Protein AF-A0A2T4KG28-F1 (afdb_monomer)

Organism: NCBI:txid586733

Secondary structure (DSSP, 8-state):
--HHHHHHHHHHHHHHHHHS---S--SSSSS--HHHHS-HHHHHHHHHHHHHHHHHHHHHHHHHHHHHHHHHHHHHHTT-HHHHHHHHHHHHHHHHHHHHHHHHHHHHH-

Solvent-accessible surface area (backbone atoms only — not comparable to full-atom values): 5975 Å² total; per-residue (Å²): 111,62,41,45,63,49,37,52,55,48,50,51,51,20,50,47,32,65,78,57,45,73,89,66,94,64,94,84,69,73,68,80,46,77,63,23,69,69,40,74,66,37,30,50,51,31,32,52,43,46,21,52,42,45,54,68,50,40,62,56,42,44,53,52,24,54,54,46,39,53,53,37,54,50,18,61,75,68,70,37,65,69,48,44,53,52,49,51,54,50,44,53,52,52,52,50,50,50,55,48,51,43,51,52,54,38,62,72,75,98

Radius of gyration: 16.72 Å; Cα contacts (8 Å, |Δi|>4): 108; chains: 1; bounding box: 37×24×48 Å

Foldseek 3Di:
DVLQVVLVVLLVVLVCLVVPNPQDDDDPDADDDPQLNVDSVSVNLLSNLLSVLSVVCSVVSNVLVVVLVVQCVVCVVVVPVVSNVVSVVVNVVVVVVSVVVSNVVSVVVD

Structure (mmCIF, N/CA/C/O backbone):
data_AF-A0A2T4KG28-F1
#
_entry.id   AF-A0A2T4KG28-F1
#
loop_
_atom_site.group_PDB
_atom_site.id
_atom_site.type_symbol
_atom_site.label_atom_id
_atom_site.label_alt_id
_atom_site.label_comp_id
_atom_site.label_asym_id
_atom_site.label_entity_id
_atom_site.label_seq_id
_atom_site.pdbx_PDB_ins_code
_atom_site.Cartn_x
_atom_site.Cartn_y
_atom_site.Cartn_z
_atom_site.occupancy
_atom_site.B_iso_or_equiv
_atom_site.auth_seq_id
_atom_site.auth_comp_id
_atom_site.auth_asym_id
_atom_site.auth_atom_id
_atom_site.pdbx_PDB_model_num
ATOM 1 N N . MET A 1 1 ? 4.816 1.729 -14.044 1.00 81.06 1 MET A N 1
ATOM 2 C CA . MET A 1 1 ? 4.569 3.153 -13.711 1.00 81.06 1 MET A CA 1
ATOM 3 C C . MET A 1 1 ? 3.504 3.358 -12.619 1.00 81.06 1 MET A C 1
ATOM 5 O O . MET A 1 1 ? 3.405 4.459 -12.077 1.00 81.06 1 MET A O 1
ATOM 9 N N . PHE A 1 2 ? 2.670 2.363 -12.287 1.00 89.31 2 PHE A N 1
ATOM 10 C CA . PHE A 1 2 ? 1.459 2.536 -11.468 1.00 89.31 2 PHE A CA 1
ATOM 11 C C . PHE A 1 2 ? 1.702 2.521 -9.956 1.00 89.31 2 PHE A C 1
ATOM 13 O O . PHE A 1 2 ? 0.927 3.124 -9.206 1.00 89.31 2 PHE A O 1
ATOM 20 N N . LEU A 1 3 ? 2.780 1.880 -9.489 1.00 93.94 3 LEU A N 1
ATOM 21 C CA . LEU A 1 3 ? 3.060 1.780 -8.052 1.00 93.94 3 LEU A CA 1
ATOM 22 C C . LEU A 1 3 ? 3.319 3.140 -7.399 1.00 93.94 3 LEU A C 1
ATOM 24 O O . LEU A 1 3 ? 2.966 3.329 -6.236 1.00 93.94 3 LEU A O 1
ATOM 28 N N . LEU A 1 4 ? 3.896 4.100 -8.128 1.00 94.62 4 LEU A N 1
ATOM 29 C CA . LEU A 1 4 ? 4.197 5.425 -7.584 1.00 94.62 4 LEU A CA 1
ATOM 30 C C . LEU A 1 4 ? 2.933 6.269 -7.351 1.00 94.62 4 LEU A C 1
ATOM 32 O O . LEU A 1 4 ? 2.722 6.661 -6.200 1.00 94.62 4 LEU A O 1
ATOM 36 N N . PRO A 1 5 ? 2.040 6.488 -8.340 1.00 95.44 5 PRO A N 1
ATOM 37 C CA . PRO A 1 5 ? 0.742 7.116 -8.088 1.00 95.44 5 PRO A CA 1
ATOM 38 C C . PRO A 1 5 ? -0.054 6.403 -6.991 1.00 95.44 5 PRO A C 1
ATOM 40 O O . PRO A 1 5 ? -0.595 7.050 -6.094 1.00 95.44 5 PRO A O 1
ATOM 43 N N . PHE A 1 6 ? -0.064 5.066 -7.008 1.00 95.94 6 PHE A N 1
ATOM 44 C CA . PHE A 1 6 ? -0.715 4.269 -5.972 1.00 95.94 6 PHE A CA 1
ATOM 45 C C . PHE A 1 6 ? -0.132 4.549 -4.577 1.00 95.94 6 PHE A C 1
ATOM 47 O O . PHE A 1 6 ? -0.884 4.766 -3.626 1.00 95.94 6 PHE A O 1
ATOM 54 N N . SER A 1 7 ? 1.197 4.621 -4.449 1.00 96.12 7 SER A N 1
ATOM 55 C CA . SER A 1 7 ? 1.865 4.932 -3.180 1.00 96.12 7 SER A CA 1
ATOM 56 C C . SER A 1 7 ? 1.488 6.315 -2.645 1.00 96.12 7 SER A C 1
ATOM 58 O O . SER A 1 7 ? 1.264 6.462 -1.446 1.00 96.12 7 SER A O 1
ATOM 60 N N . VAL A 1 8 ? 1.331 7.315 -3.518 1.00 96.75 8 VAL A N 1
ATOM 61 C CA . VAL A 1 8 ? 0.892 8.658 -3.116 1.00 96.75 8 VAL A CA 1
ATOM 62 C C . VAL A 1 8 ? -0.530 8.605 -2.563 1.00 96.75 8 VAL A C 1
ATOM 64 O O . VAL A 1 8 ? -0.773 9.088 -1.458 1.00 96.75 8 VAL A O 1
ATOM 67 N N . VAL A 1 9 ? -1.454 7.961 -3.283 1.00 95.94 9 VAL A N 1
ATOM 68 C CA . VAL A 1 9 ? -2.857 7.827 -2.856 1.00 95.94 9 VAL A CA 1
ATOM 69 C C . VAL A 1 9 ? -2.957 7.114 -1.508 1.00 95.94 9 VAL A C 1
ATOM 71 O O . VAL A 1 9 ? -3.601 7.618 -0.586 1.00 95.94 9 VAL A O 1
ATOM 74 N N . ILE A 1 10 ? -2.288 5.970 -1.352 1.00 95.50 10 ILE A N 1
ATOM 75 C CA . ILE A 1 10 ? -2.320 5.227 -0.089 1.00 95.50 10 ILE A CA 1
ATOM 76 C C . ILE A 1 10 ? -1.594 5.979 1.029 1.00 95.50 10 ILE A C 1
ATOM 78 O O . ILE A 1 10 ? -2.032 5.927 2.177 1.00 95.50 10 ILE A O 1
ATOM 82 N N . GLY A 1 11 ? -0.521 6.710 0.724 1.00 96.75 11 GLY A N 1
ATOM 83 C CA . GLY A 1 11 ? 0.164 7.561 1.692 1.00 96.75 11 GLY A CA 1
ATOM 84 C C . GLY A 1 11 ? -0.750 8.651 2.247 1.00 96.75 11 GLY A C 1
ATOM 85 O O . GLY A 1 11 ? -0.830 8.816 3.466 1.00 96.75 11 GLY A O 1
ATOM 86 N N . ILE A 1 12 ? -1.502 9.327 1.372 1.00 96.06 12 ILE A N 1
ATOM 87 C CA . ILE A 1 12 ? -2.505 10.327 1.764 1.00 96.06 12 ILE A CA 1
ATOM 88 C C . ILE A 1 12 ? -3.594 9.681 2.625 1.00 96.06 12 ILE A C 1
ATOM 90 O O . ILE A 1 12 ? -3.888 10.185 3.707 1.00 96.06 12 ILE A O 1
ATOM 94 N N . LEU A 1 13 ? -4.158 8.545 2.197 1.00 93.38 13 LEU A N 1
ATOM 95 C CA . LEU A 1 13 ? -5.199 7.842 2.959 1.00 93.38 13 LEU A CA 1
ATOM 96 C C . LEU A 1 13 ? -4.697 7.364 4.326 1.00 93.38 13 LEU A C 1
ATOM 98 O O . LEU A 1 13 ? -5.369 7.560 5.338 1.00 93.38 13 LEU A O 1
ATOM 102 N N . GLY A 1 14 ? -3.501 6.779 4.375 1.00 94.44 14 GLY A N 1
ATOM 103 C CA . GLY A 1 14 ? -2.870 6.336 5.613 1.00 94.44 14 GLY A CA 1
ATOM 104 C C . GLY A 1 14 ? -2.616 7.499 6.570 1.00 94.44 14 GLY A C 1
ATOM 105 O O . GLY A 1 14 ? -2.862 7.373 7.767 1.00 94.44 14 GLY A O 1
ATOM 106 N N . PHE A 1 15 ? -2.184 8.655 6.064 1.00 96.44 15 PHE A N 1
ATOM 107 C CA . PHE A 1 15 ? -1.997 9.839 6.899 1.00 96.44 15 PHE A CA 1
ATOM 108 C C . PHE A 1 15 ? -3.330 10.430 7.377 1.00 96.44 15 PHE A C 1
ATOM 110 O O . PHE A 1 15 ? -3.471 10.707 8.566 1.00 96.44 15 PHE A O 1
ATOM 117 N N . ALA A 1 16 ? -4.331 10.534 6.499 1.00 94.12 16 ALA A N 1
ATOM 118 C CA . ALA A 1 16 ? -5.668 11.004 6.858 1.00 94.12 16 ALA A CA 1
ATOM 119 C C . ALA A 1 16 ? -6.303 10.136 7.957 1.00 94.12 16 ALA A C 1
ATOM 121 O O . ALA A 1 16 ? -6.890 10.654 8.903 1.00 94.12 16 ALA A O 1
ATOM 122 N N . PHE A 1 17 ? -6.129 8.814 7.887 1.00 93.56 17 PHE A N 1
ATOM 123 C CA . PHE A 1 17 ? -6.654 7.890 8.896 1.00 93.56 17 PHE A CA 1
ATOM 124 C C . PHE A 1 17 ? -5.829 7.895 10.187 1.00 93.56 17 PHE A C 1
ATOM 126 O O . PHE A 1 17 ? -6.358 7.570 11.247 1.00 93.56 17 PHE A O 1
ATOM 133 N N . LYS A 1 18 ? -4.550 8.279 10.120 1.00 95.31 18 LYS A N 1
ATOM 134 C CA . LYS A 1 18 ? -3.723 8.514 11.307 1.00 95.31 18 LYS A CA 1
ATOM 135 C C . LYS A 1 18 ? -4.195 9.748 12.078 1.00 95.31 18 LYS A C 1
ATOM 137 O O . LYS A 1 18 ? -4.234 9.707 13.303 1.00 95.31 18 LYS A O 1
ATOM 142 N N . THR A 1 19 ? -4.514 10.841 11.383 1.00 94.44 19 THR A N 1
ATOM 143 C CA . THR A 1 19 ? -4.920 12.110 12.015 1.00 94.44 19 THR A CA 1
ATOM 144 C C . THR A 1 19 ? -6.391 12.132 12.406 1.00 94.44 19 THR A C 1
ATOM 146 O O . THR A 1 19 ? -6.755 12.705 13.429 1.00 94.44 19 THR A O 1
ATOM 149 N N . SER A 1 20 ? -7.247 11.528 11.586 1.00 92.88 20 SER A N 1
ATOM 150 C CA . SER A 1 20 ? -8.700 11.571 11.737 1.00 92.88 20 SER A CA 1
ATOM 151 C C . SER A 1 20 ? -9.295 10.208 11.374 1.00 92.88 20 SER A C 1
ATOM 153 O O . SER A 1 20 ? -9.940 10.068 10.331 1.00 92.88 20 SER A O 1
ATOM 155 N N . PRO A 1 21 ? -9.055 9.171 12.202 1.00 89.75 21 PRO A N 1
ATOM 156 C CA . PRO A 1 21 ? -9.629 7.856 11.963 1.00 89.75 21 PRO A CA 1
ATOM 157 C C . PRO A 1 21 ? -11.164 7.942 11.971 1.00 89.75 21 PRO A C 1
ATOM 159 O O . PRO A 1 21 ? -11.718 8.717 12.753 1.00 89.75 21 PRO A O 1
ATOM 162 N N . PRO A 1 22 ? -11.865 7.138 11.148 1.00 89.06 22 PRO A N 1
ATOM 163 C CA . PRO A 1 22 ? -13.325 7.066 11.149 1.00 89.06 22 PRO A CA 1
ATOM 164 C C . PRO A 1 22 ? -13.873 6.833 12.573 1.00 89.06 22 PRO A C 1
ATOM 166 O O . PRO A 1 22 ? -13.692 5.737 13.114 1.00 89.06 22 PRO A O 1
ATOM 169 N N . PRO A 1 23 ? -14.535 7.825 13.200 1.00 80.88 23 PRO A N 1
ATOM 170 C CA . PRO A 1 23 ? -14.870 7.754 14.623 1.00 80.88 23 PRO A CA 1
ATOM 171 C C . PRO A 1 23 ? -16.040 6.806 14.891 1.00 80.88 23 PRO A C 1
ATOM 173 O O . PRO A 1 23 ? -16.110 6.162 15.939 1.00 80.88 23 PRO A O 1
ATOM 176 N N . GLU A 1 24 ? -16.946 6.693 13.921 1.00 89.81 24 GLU A N 1
ATOM 177 C CA . GLU A 1 24 ? -18.160 5.901 14.026 1.00 89.81 24 GLU A CA 1
ATOM 178 C C . GLU A 1 24 ? -18.189 4.776 13.001 1.00 89.81 24 GLU A C 1
ATOM 180 O O . GLU A 1 24 ? -17.767 4.922 11.846 1.00 89.81 24 GLU A O 1
ATOM 185 N N . ARG A 1 25 ? -18.738 3.643 13.447 1.00 89.12 25 ARG A N 1
ATOM 186 C CA . ARG A 1 25 ? -18.971 2.478 12.604 1.00 89.12 25 ARG A CA 1
ATOM 187 C C . ARG A 1 25 ? -19.952 2.844 11.504 1.00 89.12 25 ARG A C 1
ATOM 189 O O . ARG A 1 25 ? -21.089 3.215 11.777 1.00 89.12 25 ARG A O 1
ATOM 196 N N . ASN A 1 26 ? -19.523 2.664 10.264 1.00 90.88 26 ASN A N 1
ATOM 197 C CA . ASN A 1 26 ? -20.336 2.961 9.100 1.00 90.88 26 ASN A CA 1
ATOM 198 C C . ASN A 1 26 ? -20.084 1.948 7.977 1.00 90.88 26 ASN A C 1
ATOM 200 O O . ASN A 1 26 ? -19.121 1.179 7.996 1.00 90.88 26 ASN A O 1
ATOM 204 N N . TRP A 1 27 ? -20.970 1.968 6.986 1.00 86.06 27 TRP A N 1
ATOM 205 C CA . TRP A 1 27 ? -20.914 1.080 5.827 1.00 86.06 27 TRP A CA 1
ATOM 2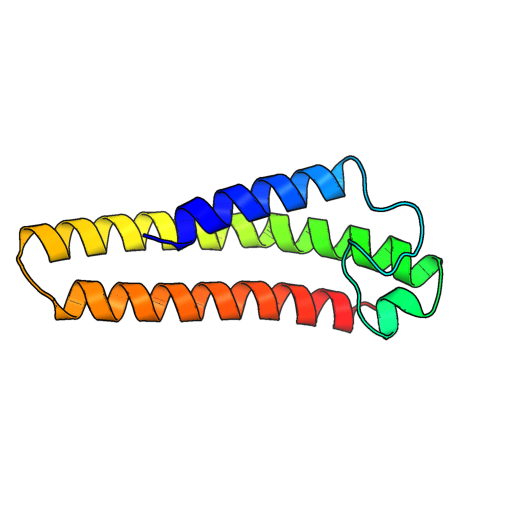06 C C . TRP A 1 27 ? -20.294 1.735 4.590 1.00 86.06 27 TRP A C 1
ATOM 208 O O . TRP A 1 27 ? -20.283 1.107 3.538 1.00 86.06 27 TRP A O 1
ATOM 218 N N . TRP A 1 28 ? -19.740 2.946 4.693 1.00 87.50 28 TRP A N 1
ATOM 219 C CA . TRP A 1 28 ? -19.308 3.759 3.548 1.00 87.50 28 TRP A CA 1
ATOM 220 C C . TRP A 1 28 ? -17.788 3.815 3.373 1.00 87.50 28 TRP A C 1
ATOM 222 O O . TRP A 1 28 ? -17.292 3.628 2.263 1.00 87.50 28 TRP A O 1
ATOM 232 N N . TYR A 1 29 ? -17.039 4.016 4.457 1.00 89.75 29 TYR A N 1
ATOM 233 C CA . TYR A 1 29 ? -15.588 4.203 4.431 1.00 89.75 29 TYR A CA 1
ATOM 234 C C . TYR A 1 29 ? -14.917 3.576 5.658 1.00 89.75 29 TYR A C 1
ATOM 236 O O . TYR A 1 29 ? -15.579 3.160 6.606 1.00 89.75 29 TYR A O 1
ATOM 244 N N . GLY A 1 30 ? -13.588 3.483 5.627 1.00 91.75 30 GLY A N 1
ATOM 245 C CA . GLY A 1 30 ? -12.814 2.809 6.669 1.00 91.75 30 GLY A CA 1
ATOM 246 C C . GLY A 1 30 ? -12.456 1.361 6.327 1.00 91.75 30 GLY A C 1
ATOM 247 O O . GLY A 1 30 ? -12.950 0.788 5.348 1.00 91.75 30 GLY A O 1
ATOM 248 N N . PHE A 1 31 ? -11.606 0.760 7.162 1.00 94.31 31 PHE A N 1
ATOM 249 C CA . PHE A 1 31 ? -11.298 -0.666 7.115 1.00 94.31 31 PHE A CA 1
ATOM 250 C C . PHE A 1 31 ? -12.504 -1.476 7.599 1.00 94.31 31 PHE A C 1
ATOM 252 O O . PHE A 1 31 ? -12.830 -1.501 8.792 1.00 94.31 31 PHE A O 1
ATOM 259 N N . ARG A 1 32 ? -13.197 -2.105 6.650 1.00 93.56 32 ARG A N 1
ATOM 260 C CA . ARG A 1 32 ? -14.498 -2.746 6.852 1.00 93.56 32 ARG A CA 1
ATOM 261 C C . ARG A 1 32 ? -14.392 -4.232 6.563 1.00 93.56 32 ARG A C 1
ATOM 263 O O . ARG A 1 32 ? -14.293 -4.649 5.413 1.00 93.56 32 ARG A O 1
ATOM 270 N N . THR A 1 33 ? -14.457 -5.020 7.619 1.00 95.19 33 THR A N 1
ATOM 271 C CA . THR A 1 33 ? -14.539 -6.476 7.577 1.00 95.19 33 THR A CA 1
ATOM 272 C C . THR A 1 33 ? -15.614 -6.930 8.551 1.00 95.19 33 THR A C 1
ATOM 274 O O . THR A 1 33 ? -16.090 -6.157 9.387 1.00 95.19 33 THR A O 1
ATOM 277 N N . ARG A 1 34 ? -16.010 -8.205 8.472 1.00 93.19 34 ARG A N 1
ATOM 278 C CA . ARG A 1 34 ? -16.975 -8.766 9.430 1.00 93.19 34 ARG A CA 1
ATOM 279 C C . ARG A 1 34 ? -16.485 -8.606 10.872 1.00 93.19 34 ARG A C 1
ATOM 281 O O . ARG A 1 34 ? -17.283 -8.267 11.740 1.00 93.19 34 ARG A O 1
ATOM 288 N N . LYS A 1 35 ? -15.180 -8.783 11.110 1.00 93.88 35 LYS A N 1
ATOM 289 C CA . LYS A 1 35 ? -14.569 -8.606 12.429 1.00 93.88 35 LYS A CA 1
ATOM 290 C C . LYS A 1 35 ? -14.526 -7.148 12.877 1.00 93.88 35 LYS A C 1
ATOM 292 O O . LYS A 1 35 ? -14.858 -6.873 14.030 1.00 93.88 35 LYS A O 1
ATOM 297 N N . SER A 1 36 ? -14.165 -6.214 11.989 1.00 94.25 36 SER A N 1
ATOM 298 C CA . SER A 1 36 ? -14.092 -4.790 12.350 1.00 94.25 36 SER A CA 1
ATOM 299 C C . SER A 1 36 ? -15.466 -4.188 12.645 1.00 94.25 36 SER A C 1
ATOM 301 O O . SER A 1 36 ? -15.589 -3.310 13.493 1.00 94.25 36 SER A O 1
ATOM 303 N N . LEU A 1 37 ? -16.520 -4.688 11.997 1.00 94.56 37 LEU A N 1
ATOM 304 C CA . LEU A 1 37 ? -17.893 -4.227 12.207 1.00 94.56 37 LEU A CA 1
ATOM 305 C C . LEU A 1 37 ? -18.577 -4.853 13.437 1.00 94.56 37 LEU A C 1
ATOM 307 O O . LEU A 1 37 ? -19.639 -4.368 13.836 1.00 94.56 37 LEU A O 1
ATOM 311 N N . ALA A 1 38 ? -17.992 -5.889 14.049 1.00 94.19 38 ALA A N 1
ATO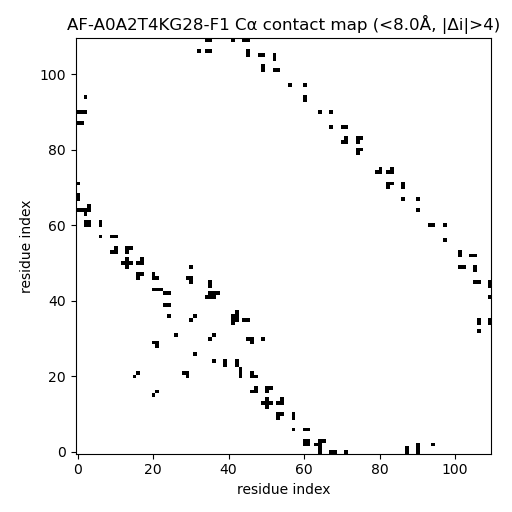M 312 C CA . ALA A 1 38 ? -18.618 -6.656 15.130 1.00 94.19 38 ALA A CA 1
ATOM 313 C C . ALA A 1 38 ? -18.861 -5.828 16.404 1.00 94.19 38 ALA A C 1
ATOM 315 O O . ALA A 1 38 ? -19.913 -5.948 17.030 1.00 94.19 38 ALA A O 1
ATOM 316 N N . SER A 1 39 ? -17.925 -4.948 16.768 1.00 93.75 39 SER A N 1
ATOM 317 C CA . SER A 1 39 ? -18.019 -4.109 17.967 1.00 93.75 39 SER A CA 1
ATOM 318 C C . SER A 1 39 ? -17.408 -2.726 17.733 1.00 93.75 39 SER A C 1
ATOM 320 O O . SER A 1 39 ? -16.624 -2.521 16.806 1.00 93.75 39 SER A O 1
ATOM 322 N N . LYS A 1 40 ? -17.760 -1.755 18.585 1.00 92.81 40 LYS A N 1
ATOM 323 C CA . LYS A 1 40 ? -17.162 -0.409 18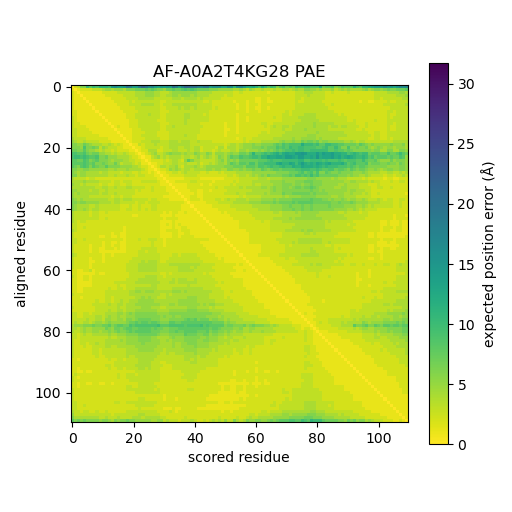.540 1.00 92.81 40 LYS A CA 1
ATOM 324 C C . LYS A 1 40 ? -15.659 -0.448 18.837 1.00 92.81 40 LYS A C 1
ATOM 326 O O . LYS A 1 40 ? -14.897 0.283 18.215 1.00 92.81 40 LYS A O 1
ATOM 331 N N . GLU A 1 41 ? -15.239 -1.315 19.754 1.00 93.75 41 GLU A N 1
ATOM 332 C CA . GLU A 1 41 ? -13.827 -1.514 20.085 1.00 93.75 41 GLU A CA 1
ATOM 333 C C . GLU A 1 41 ? -13.046 -2.062 18.884 1.00 93.75 41 GLU A C 1
ATOM 335 O O . GLU A 1 41 ? -12.033 -1.481 18.491 1.00 93.75 41 GLU A O 1
ATOM 340 N N . ASN A 1 42 ? -13.575 -3.101 18.225 1.00 95.38 42 ASN A N 1
ATOM 341 C CA . ASN A 1 42 ? -12.971 -3.671 17.022 1.00 95.38 42 ASN A CA 1
ATOM 342 C C . ASN A 1 42 ? -12.922 -2.657 15.882 1.00 95.38 42 ASN A C 1
ATOM 344 O O . ASN A 1 42 ? -11.930 -2.606 15.161 1.00 95.38 42 ASN A O 1
ATOM 348 N N . TRP A 1 43 ? -13.958 -1.827 15.733 1.00 95.69 43 TRP A N 1
ATOM 349 C CA . TRP A 1 43 ? -13.979 -0.772 14.727 1.00 95.69 43 TRP A CA 1
ATOM 350 C C . TRP A 1 43 ? -12.807 0.193 14.905 1.00 95.69 43 TRP A C 1
ATOM 352 O O . TRP A 1 43 ? -12.024 0.385 13.973 1.00 95.69 43 TRP A O 1
ATOM 362 N N . VAL A 1 44 ? -12.660 0.762 16.107 1.00 94.94 44 VAL A N 1
ATOM 363 C CA . VAL A 1 44 ? -11.592 1.723 16.419 1.00 94.94 44 VAL A CA 1
ATOM 364 C C . VAL A 1 44 ? -10.222 1.065 16.260 1.00 94.94 44 VAL A C 1
ATOM 366 O O . VAL A 1 44 ? -9.348 1.618 15.587 1.00 94.94 44 VAL A O 1
ATOM 369 N N . LYS A 1 45 ? -10.051 -0.146 16.805 1.00 96.19 45 LYS A N 1
ATOM 370 C CA . LYS A 1 45 ? -8.806 -0.915 16.692 1.00 96.19 45 LYS A CA 1
ATOM 371 C C . LYS A 1 45 ? -8.436 -1.174 15.229 1.00 96.19 45 LYS A C 1
ATOM 373 O O . LYS A 1 45 ? -7.290 -0.957 14.844 1.00 96.19 45 LYS A O 1
ATOM 378 N N . ALA A 1 46 ? -9.402 -1.558 14.396 1.00 97.00 46 ALA A N 1
ATOM 379 C CA . ALA A 1 46 ? -9.188 -1.827 12.978 1.00 97.00 46 ALA A CA 1
ATOM 380 C C . ALA A 1 46 ? -8.699 -0.593 12.213 1.00 97.00 46 ALA A C 1
ATOM 382 O O . ALA A 1 46 ? -7.765 -0.704 11.422 1.00 97.00 46 ALA A O 1
ATOM 383 N N . GLN A 1 47 ? -9.291 0.585 12.461 1.00 96.25 47 GLN A N 1
ATOM 384 C CA . GLN A 1 47 ? -8.858 1.818 11.794 1.00 96.25 47 GLN A CA 1
ATOM 385 C C . GLN A 1 47 ? -7.426 2.194 12.187 1.00 96.25 47 GLN A C 1
ATOM 387 O O . GLN A 1 47 ? -6.641 2.603 11.329 1.00 96.25 47 GLN A O 1
ATOM 392 N N . VAL A 1 48 ? -7.071 2.006 13.466 1.00 96.12 48 VAL A N 1
ATOM 393 C CA . VAL A 1 48 ? -5.715 2.258 13.969 1.00 96.12 48 VAL A CA 1
ATOM 394 C C . VAL A 1 48 ? -4.699 1.327 13.310 1.00 96.12 48 VAL A C 1
ATOM 396 O O . VAL A 1 48 ? -3.700 1.783 12.754 1.00 96.12 48 VAL A O 1
ATOM 399 N N . LEU A 1 49 ? -4.972 0.023 13.317 1.00 97.06 49 LEU A N 1
ATOM 400 C CA . LEU A 1 49 ? -4.089 -0.970 12.706 1.00 97.06 49 LEU A CA 1
ATOM 401 C C . LEU A 1 49 ? -3.956 -0.762 11.195 1.00 97.06 49 LEU A C 1
ATOM 403 O O . LEU A 1 49 ? -2.862 -0.900 10.645 1.00 97.06 49 LEU A O 1
ATOM 407 N N . PHE A 1 50 ? -5.046 -0.388 10.522 1.00 96.81 50 PHE A N 1
ATOM 408 C CA . PHE A 1 50 ? -5.037 -0.132 9.089 1.00 96.81 50 PHE A CA 1
ATOM 409 C C . PHE A 1 50 ? -4.076 0.996 8.713 1.00 96.81 50 PHE A C 1
ATOM 411 O O . PHE A 1 50 ? -3.224 0.789 7.845 1.00 96.81 50 PHE A O 1
ATOM 418 N N . TRP A 1 51 ? -4.150 2.165 9.365 1.00 96.56 51 TRP A N 1
ATOM 419 C CA . TRP A 1 51 ? -3.228 3.257 9.032 1.00 96.56 51 TRP A CA 1
ATOM 420 C C . TRP A 1 51 ? -1.786 2.909 9.410 1.00 96.56 51 TRP A C 1
ATOM 422 O O . TRP A 1 51 ? -0.864 3.210 8.647 1.00 96.56 51 TRP A O 1
ATOM 432 N N . GLN A 1 52 ? -1.579 2.226 10.544 1.00 97.25 52 GLN A N 1
ATOM 433 C CA . GLN A 1 52 ? -0.248 1.809 10.988 1.00 97.25 52 GLN A CA 1
ATOM 434 C C . GLN A 1 52 ? 0.414 0.895 9.959 1.00 97.25 52 GLN A C 1
ATOM 436 O O . GLN A 1 52 ? 1.552 1.144 9.553 1.00 97.25 52 GLN A O 1
ATOM 441 N N . TYR A 1 53 ? -0.296 -0.138 9.500 1.00 97.44 53 TYR A N 1
ATOM 442 C CA . TYR A 1 53 ? 0.238 -1.068 8.513 1.00 97.44 53 TYR A CA 1
ATOM 443 C C . TYR A 1 53 ? 0.375 -0.444 7.130 1.00 97.44 53 TYR A C 1
ATOM 445 O O . TYR A 1 53 ? 1.405 -0.656 6.485 1.00 97.44 53 TYR A O 1
ATOM 453 N N . SER A 1 54 ? -0.583 0.386 6.716 1.00 96.62 54 SER A N 1
ATOM 454 C CA . SER A 1 54 ? -0.502 1.112 5.446 1.00 96.62 54 SER A CA 1
ATOM 455 C C . SER A 1 54 ? 0.771 1.959 5.376 1.00 96.62 54 SER A C 1
ATOM 457 O O . SER A 1 54 ? 1.575 1.786 4.457 1.00 96.62 54 SER A O 1
ATOM 459 N N . LEU A 1 55 ? 1.034 2.790 6.393 1.00 97.25 55 LEU A N 1
ATOM 460 C CA . LEU A 1 55 ? 2.227 3.642 6.431 1.00 97.25 55 LEU A CA 1
ATOM 461 C C . LEU A 1 55 ? 3.526 2.850 6.656 1.00 97.25 55 LEU A C 1
ATOM 463 O O . LEU A 1 55 ? 4.555 3.183 6.069 1.00 97.25 55 LEU A O 1
ATOM 467 N N . LYS A 1 56 ? 3.500 1.773 7.455 1.00 96.44 56 LYS A N 1
ATOM 468 C CA . LYS A 1 56 ? 4.683 0.929 7.710 1.00 96.44 56 LYS A CA 1
ATOM 469 C C . LYS A 1 56 ? 5.221 0.280 6.435 1.00 96.44 56 LYS A C 1
ATOM 471 O O . LYS A 1 56 ? 6.438 0.223 6.242 1.00 96.44 56 LYS A O 1
ATOM 476 N N . PHE A 1 57 ? 4.332 -0.233 5.587 1.00 96.38 57 PHE A N 1
ATOM 477 C CA .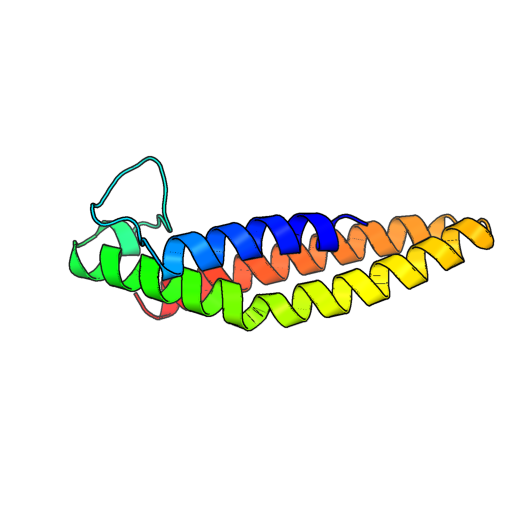 PHE A 1 57 ? 4.717 -0.908 4.347 1.00 96.38 57 PHE A CA 1
ATOM 478 C C . PHE A 1 57 ? 4.841 0.040 3.153 1.00 96.38 57 PHE A C 1
ATOM 480 O O . PHE A 1 57 ? 5.433 -0.346 2.148 1.00 96.38 57 PHE A O 1
ATOM 487 N N . LEU A 1 58 ? 4.359 1.283 3.265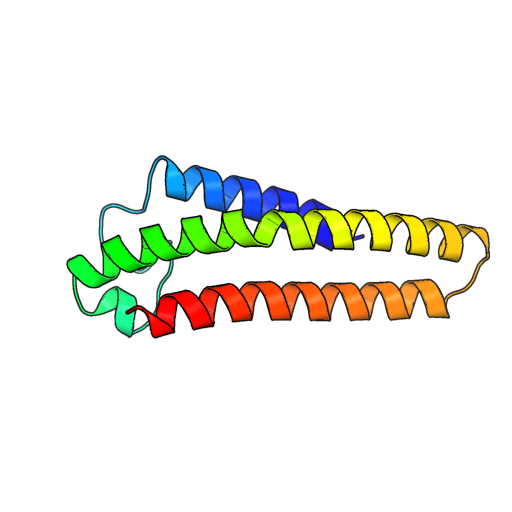 1.00 96.81 58 LEU A N 1
ATOM 488 C CA . LEU A 1 58 ? 4.404 2.276 2.189 1.00 96.81 58 LEU A CA 1
ATOM 489 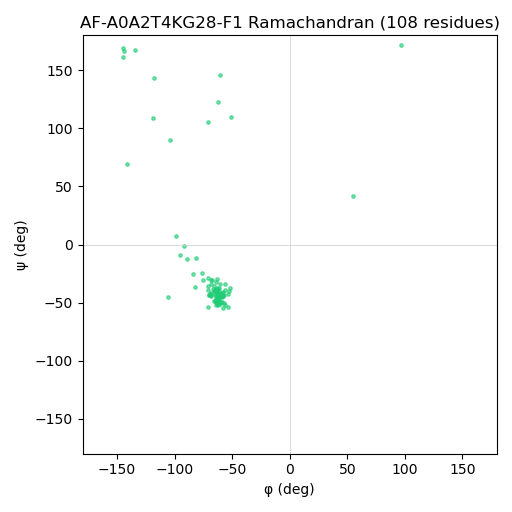C C . LEU A 1 58 ? 5.813 2.467 1.614 1.00 96.81 58 LEU A C 1
ATOM 491 O O . LEU A 1 58 ? 5.983 2.527 0.400 1.00 96.81 58 LEU A O 1
ATOM 495 N N . ARG A 1 59 ? 6.839 2.478 2.476 1.00 95.50 59 ARG A N 1
ATOM 496 C CA . ARG A 1 59 ? 8.244 2.605 2.052 1.00 95.50 59 ARG A CA 1
ATOM 497 C C . ARG A 1 59 ? 8.672 1.530 1.048 1.00 95.50 59 ARG A C 1
ATOM 499 O O . ARG A 1 59 ? 9.471 1.815 0.168 1.00 95.50 59 ARG A O 1
ATOM 506 N N . ILE A 1 60 ? 8.137 0.311 1.168 1.00 95.06 60 ILE A N 1
ATOM 507 C CA . ILE A 1 60 ? 8.464 -0.797 0.262 1.00 95.06 60 ILE A CA 1
ATOM 508 C C . ILE A 1 60 ? 7.892 -0.496 -1.123 1.00 95.06 60 ILE A C 1
ATOM 510 O O . ILE A 1 60 ? 8.597 -0.634 -2.11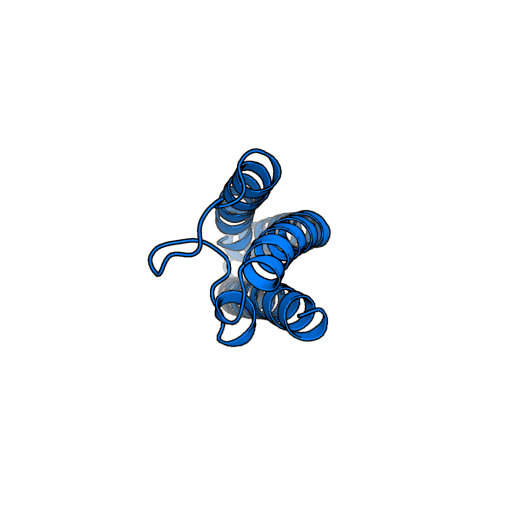4 1.00 95.06 60 ILE A O 1
ATOM 514 N N . ILE A 1 61 ? 6.651 -0.011 -1.182 1.00 96.50 61 ILE A N 1
ATOM 515 C CA . ILE A 1 61 ? 5.982 0.351 -2.436 1.00 96.50 61 ILE A CA 1
ATOM 516 C C . ILE A 1 61 ? 6.683 1.511 -3.130 1.00 96.50 61 ILE A C 1
ATOM 518 O O . ILE A 1 61 ? 6.862 1.463 -4.340 1.00 96.50 61 ILE A O 1
ATOM 522 N N . ILE A 1 62 ? 7.138 2.512 -2.373 1.00 96.94 62 ILE A N 1
ATOM 523 C CA . ILE A 1 62 ? 7.901 3.632 -2.933 1.00 96.94 62 ILE A CA 1
ATOM 524 C C . ILE A 1 62 ? 9.212 3.131 -3.547 1.00 96.94 62 ILE A C 1
ATOM 526 O O . ILE A 1 62 ? 9.498 3.441 -4.697 1.00 96.94 62 ILE A O 1
ATOM 530 N N . VAL A 1 63 ? 9.994 2.327 -2.816 1.00 96.62 63 VAL A N 1
ATOM 531 C CA . VAL A 1 63 ? 11.282 1.816 -3.319 1.00 96.62 63 VAL A CA 1
ATOM 532 C C . VAL A 1 63 ? 11.085 0.944 -4.557 1.00 96.62 63 VAL A C 1
ATOM 534 O O . VAL A 1 63 ? 11.748 1.167 -5.567 1.00 96.62 63 VAL A O 1
ATOM 537 N N . VAL A 1 64 ? 10.149 -0.009 -4.511 1.00 95.75 64 VAL A N 1
ATOM 538 C CA . VAL A 1 64 ? 9.854 -0.879 -5.659 1.00 95.75 64 VAL A CA 1
ATOM 539 C C . VAL A 1 64 ? 9.310 -0.066 -6.835 1.00 95.75 64 VAL A C 1
ATOM 541 O O . VAL A 1 64 ? 9.702 -0.318 -7.967 1.00 95.75 64 VAL A O 1
ATOM 544 N N . GLY A 1 65 ? 8.476 0.946 -6.582 1.00 96.38 65 GLY A N 1
ATOM 545 C CA . GLY A 1 65 ? 7.958 1.841 -7.614 1.00 96.38 65 GLY A CA 1
ATOM 546 C C . GLY A 1 65 ? 9.042 2.687 -8.287 1.00 96.38 65 GLY A C 1
ATOM 547 O O . GLY A 1 65 ? 9.015 2.835 -9.503 1.00 96.38 65 GLY A O 1
ATOM 548 N N . ILE A 1 66 ? 10.022 3.203 -7.532 1.00 96.75 66 ILE A N 1
ATOM 549 C CA . ILE A 1 66 ? 11.164 3.943 -8.100 1.00 96.75 66 ILE A CA 1
ATOM 550 C C . ILE A 1 66 ? 12.020 3.011 -8.963 1.00 96.75 66 ILE A C 1
ATOM 552 O O . ILE A 1 66 ? 12.345 3.355 -10.096 1.00 96.75 66 ILE A O 1
ATOM 556 N N . VAL A 1 67 ? 12.367 1.827 -8.447 1.00 95.88 67 VAL A N 1
ATOM 557 C CA . VAL A 1 67 ? 13.177 0.846 -9.188 1.00 95.88 67 VAL A CA 1
ATOM 558 C C . VAL A 1 67 ? 12.449 0.382 -10.451 1.00 95.88 67 VAL A C 1
ATOM 560 O O . VAL A 1 67 ? 13.048 0.370 -11.523 1.00 95.88 67 VAL A O 1
ATOM 563 N N . GLY A 1 68 ? 11.157 0.062 -10.343 1.00 95.00 68 GLY A N 1
ATOM 564 C CA . GLY A 1 68 ? 10.317 -0.332 -11.474 1.00 95.00 68 GLY A CA 1
ATOM 565 C C . GLY A 1 68 ? 10.249 0.748 -12.551 1.00 95.00 68 GLY A C 1
ATOM 566 O O . GLY A 1 68 ? 10.480 0.449 -13.718 1.00 95.00 68 GLY A O 1
ATOM 567 N N . LEU A 1 69 ? 10.053 2.013 -12.160 1.00 95.25 69 LEU A N 1
ATOM 568 C CA . LEU A 1 69 ? 10.040 3.139 -13.096 1.00 95.25 69 LEU A CA 1
ATOM 569 C C . LEU A 1 69 ? 11.362 3.263 -13.869 1.00 95.25 69 LEU A C 1
ATOM 571 O O . LEU A 1 69 ? 11.346 3.464 -15.079 1.00 95.25 69 LEU A O 1
ATOM 575 N N . VAL A 1 70 ? 12.507 3.135 -13.190 1.00 95.56 70 VAL A N 1
ATOM 576 C CA . VAL A 1 70 ? 13.822 3.198 -13.853 1.00 95.56 70 VAL A CA 1
ATOM 577 C C . VAL A 1 70 ? 13.978 2.061 -14.866 1.00 95.56 70 VAL A C 1
ATOM 579 O O . VAL A 1 70 ? 14.414 2.304 -15.990 1.00 95.56 70 VAL A O 1
ATOM 582 N N . VAL A 1 71 ? 13.591 0.835 -14.498 1.00 94.69 71 VAL A N 1
ATOM 583 C CA . VAL A 1 71 ? 13.656 -0.335 -15.390 1.00 94.69 71 VAL A CA 1
ATOM 584 C C . VAL A 1 71 ? 12.757 -0.157 -16.614 1.00 94.69 71 VAL A C 1
ATOM 586 O O . VAL A 1 71 ? 13.191 -0.435 -17.728 1.00 94.69 71 VAL A O 1
ATOM 589 N N . GLU A 1 72 ? 11.537 0.346 -16.435 1.00 93.50 72 GLU A N 1
ATOM 590 C CA . GLU A 1 72 ? 10.614 0.610 -17.542 1.00 93.50 72 GLU A CA 1
ATOM 591 C C . GLU A 1 72 ? 11.124 1.715 -18.474 1.00 93.50 72 GLU A C 1
ATOM 593 O O . GLU A 1 72 ? 11.030 1.561 -19.687 1.00 93.50 72 GLU A O 1
ATOM 598 N N . ILE A 1 73 ? 11.714 2.794 -17.941 1.00 94.81 73 ILE A N 1
ATOM 599 C CA . ILE A 1 73 ? 12.332 3.853 -18.760 1.00 94.81 73 ILE A CA 1
ATOM 600 C C . ILE A 1 73 ? 13.469 3.281 -19.615 1.00 94.81 73 ILE A C 1
ATOM 602 O O . ILE A 1 73 ? 13.568 3.604 -20.797 1.00 94.81 73 ILE A O 1
ATOM 606 N N . ILE A 1 74 ? 14.307 2.410 -19.042 1.00 95.06 74 ILE A N 1
ATOM 607 C CA . ILE A 1 74 ? 15.368 1.721 -19.791 1.00 95.06 74 ILE A CA 1
ATOM 608 C C . ILE A 1 74 ? 14.759 0.798 -20.853 1.00 95.06 74 ILE A C 1
ATOM 610 O O . ILE A 1 74 ? 15.211 0.810 -21.994 1.00 95.06 74 ILE A O 1
ATOM 614 N N . GLY A 1 75 ? 13.724 0.029 -20.504 1.00 94.81 75 GLY A N 1
ATOM 615 C CA . GLY A 1 75 ? 13.019 -0.850 -21.439 1.00 94.81 75 GLY A CA 1
ATOM 616 C C . GLY A 1 75 ? 12.413 -0.094 -22.621 1.00 94.81 75 GLY A C 1
ATOM 617 O O . GLY A 1 75 ? 12.556 -0.541 -23.754 1.00 94.81 75 GLY A O 1
ATOM 618 N N . LEU A 1 76 ? 11.821 1.078 -22.369 1.00 94.12 76 LEU A N 1
ATOM 619 C CA . LEU A 1 76 ? 11.306 1.984 -23.399 1.00 94.12 76 LEU A CA 1
ATOM 620 C C . LEU A 1 76 ? 12.423 2.536 -24.288 1.00 94.12 76 LEU A C 1
ATOM 622 O O . LEU A 1 76 ? 12.263 2.611 -25.500 1.00 94.12 76 LEU A O 1
ATOM 626 N N . TRP A 1 77 ? 13.558 2.919 -23.700 1.00 96.00 77 TRP A N 1
ATOM 627 C CA . TRP A 1 77 ? 14.686 3.459 -24.460 1.00 96.00 77 TRP A CA 1
ATOM 628 C C . TRP A 1 77 ? 15.357 2.410 -25.358 1.00 96.00 77 TRP A C 1
ATOM 630 O O . TRP A 1 77 ? 15.875 2.749 -26.418 1.00 96.00 77 TRP A O 1
ATOM 640 N N . LEU A 1 78 ? 15.332 1.143 -24.938 1.00 95.56 78 LEU A N 1
ATOM 641 C CA . LEU A 1 78 ? 15.876 0.006 -25.683 1.00 95.56 78 LEU A CA 1
ATOM 642 C C . LEU A 1 78 ? 14.849 -0.686 -26.600 1.00 95.56 78 LEU A C 1
ATOM 644 O O . LEU A 1 78 ? 15.219 -1.650 -27.265 1.00 95.56 78 LEU A O 1
ATOM 648 N N . ASP A 1 79 ? 13.594 -0.223 -26.624 1.00 93.94 79 ASP A N 1
ATOM 649 C CA . ASP A 1 79 ? 12.478 -0.813 -27.384 1.00 93.94 79 ASP A CA 1
ATOM 650 C C . ASP A 1 79 ? 12.239 -2.310 -27.071 1.00 93.94 79 ASP A C 1
ATOM 652 O O . ASP A 1 79 ? 12.031 -3.148 -27.947 1.00 93.94 79 ASP A O 1
ATOM 656 N N . ILE A 1 80 ? 12.328 -2.677 -25.784 1.00 95.56 80 ILE A N 1
ATOM 657 C CA . ILE A 1 80 ? 12.156 -4.061 -25.313 1.00 95.56 80 ILE A CA 1
ATOM 658 C C . ILE A 1 80 ? 10.783 -4.221 -24.651 1.00 95.56 80 ILE A C 1
ATOM 660 O O . ILE A 1 80 ? 10.643 -4.113 -23.427 1.00 95.56 80 ILE A O 1
ATOM 664 N N . ASP A 1 81 ? 9.780 -4.583 -25.451 1.00 93.38 81 ASP A N 1
ATOM 665 C CA . ASP A 1 81 ? 8.394 -4.804 -25.003 1.00 93.38 81 ASP A CA 1
ATOM 666 C C . ASP A 1 81 ? 8.280 -5.768 -23.815 1.00 93.38 81 ASP A C 1
ATOM 668 O O . ASP A 1 81 ? 7.485 -5.563 -22.894 1.00 93.38 81 ASP A O 1
ATOM 672 N N . ALA A 1 82 ? 9.107 -6.817 -23.793 1.00 95.00 82 ALA A N 1
ATOM 673 C CA . ALA A 1 82 ? 9.093 -7.811 -22.724 1.00 95.00 82 ALA A CA 1
ATOM 674 C C . ALA A 1 82 ? 9.403 -7.201 -21.344 1.00 95.00 82 ALA A C 1
ATOM 676 O O . ALA A 1 82 ? 8.829 -7.639 -20.344 1.00 95.00 82 ALA A O 1
ATOM 677 N N . ILE A 1 83 ? 10.268 -6.181 -21.273 1.00 93.31 83 ILE A N 1
ATOM 678 C CA . ILE A 1 83 ? 10.588 -5.477 -20.019 1.00 93.31 83 ILE A CA 1
ATOM 679 C C . ILE A 1 83 ? 9.378 -4.666 -19.554 1.00 93.31 83 ILE A C 1
ATOM 681 O O . ILE A 1 83 ? 9.033 -4.701 -18.375 1.00 93.31 83 ILE A O 1
ATOM 685 N N . ILE A 1 84 ? 8.697 -3.990 -20.478 1.00 91.56 84 ILE A N 1
ATOM 686 C CA . ILE A 1 84 ? 7.528 -3.159 -20.170 1.00 91.56 84 ILE A CA 1
ATOM 687 C C . ILE A 1 84 ? 6.375 -4.036 -19.661 1.00 91.56 84 ILE A C 1
ATOM 689 O O . ILE A 1 84 ? 5.802 -3.767 -18.604 1.00 91.56 84 ILE A O 1
ATOM 693 N N . ILE A 1 85 ? 6.069 -5.129 -20.370 1.00 93.75 85 ILE A N 1
ATOM 694 C CA . ILE A 1 85 ? 4.985 -6.049 -19.996 1.00 93.75 85 ILE A CA 1
ATOM 695 C C . ILE A 1 85 ? 5.293 -6.729 -18.657 1.00 93.75 85 ILE A C 1
ATOM 697 O O . ILE A 1 85 ? 4.437 -6.766 -17.772 1.00 93.75 85 ILE A O 1
ATOM 701 N N . SER A 1 86 ? 6.511 -7.252 -18.480 1.00 94.12 86 SER A N 1
ATOM 702 C CA . SER A 1 86 ? 6.893 -7.907 -17.221 1.00 94.12 86 SER A CA 1
ATOM 703 C C . SER A 1 86 ? 6.928 -6.934 -16.039 1.00 94.12 86 SER A C 1
ATOM 705 O O . SER A 1 86 ? 6.495 -7.307 -14.946 1.00 94.12 86 SER A O 1
ATOM 707 N N . GLY A 1 87 ? 7.348 -5.683 -16.261 1.00 93.81 87 GLY A N 1
ATOM 708 C CA . GLY A 1 87 ? 7.263 -4.598 -15.283 1.00 93.81 87 GLY A CA 1
ATOM 709 C C . GLY A 1 87 ? 5.827 -4.367 -14.818 1.00 93.81 87 GLY A C 1
ATOM 710 O O . GLY A 1 87 ? 5.552 -4.441 -13.621 1.00 93.81 87 GLY A O 1
ATOM 711 N N . PHE A 1 88 ? 4.885 -4.224 -15.754 1.00 92.88 88 PHE A N 1
ATOM 712 C CA . PHE A 1 88 ? 3.468 -4.040 -15.428 1.00 92.88 88 PHE A CA 1
ATOM 713 C C . PHE A 1 88 ? 2.881 -5.207 -14.614 1.00 92.88 88 PHE A C 1
ATOM 715 O O .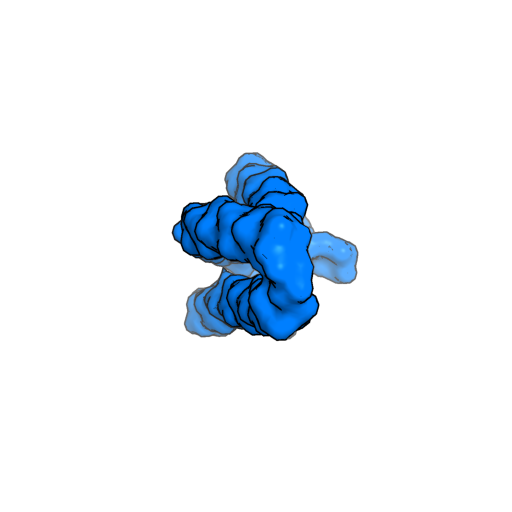 PHE A 1 88 ? 2.187 -4.989 -13.617 1.00 92.88 88 PHE A O 1
ATOM 722 N N . VAL A 1 89 ? 3.191 -6.457 -14.984 1.00 95.56 89 VAL A N 1
ATOM 723 C CA . VAL A 1 89 ? 2.748 -7.633 -14.212 1.00 95.56 89 VAL A CA 1
ATOM 724 C C . VAL A 1 89 ? 3.338 -7.620 -12.800 1.00 95.56 89 VAL A C 1
ATOM 726 O O . VAL A 1 89 ? 2.614 -7.860 -11.829 1.00 95.56 89 VAL A O 1
ATOM 729 N N . LEU A 1 90 ? 4.629 -7.307 -12.663 1.00 95.06 90 LEU A N 1
ATOM 730 C CA . LEU A 1 90 ? 5.288 -7.216 -11.362 1.00 95.06 90 LEU A CA 1
ATOM 731 C C . LEU A 1 90 ? 4.639 -6.141 -10.478 1.00 95.06 90 LEU A C 1
ATOM 733 O O . LEU A 1 90 ? 4.394 -6.390 -9.296 1.00 95.06 90 LEU A O 1
ATOM 737 N N . GLU A 1 91 ? 4.304 -4.978 -11.039 1.00 95.00 91 GLU A N 1
ATOM 738 C CA . GLU A 1 91 ? 3.611 -3.909 -10.315 1.00 95.00 91 GLU A CA 1
ATOM 739 C C . GLU A 1 91 ? 2.256 -4.364 -9.757 1.00 95.00 91 GLU A C 1
ATOM 741 O O . GLU A 1 91 ? 1.957 -4.124 -8.583 1.00 95.00 91 GLU A O 1
ATOM 746 N N . LEU A 1 92 ? 1.456 -5.077 -10.556 1.00 95.56 92 LEU A N 1
ATOM 747 C CA . LEU A 1 92 ? 0.168 -5.621 -10.112 1.00 95.56 92 LEU A CA 1
ATOM 748 C C . LEU A 1 92 ? 0.324 -6.651 -8.987 1.00 95.56 92 LEU A C 1
ATOM 750 O O . LEU A 1 92 ? -0.445 -6.638 -8.016 1.00 95.56 92 LEU A O 1
ATOM 754 N N . VAL A 1 93 ? 1.331 -7.523 -9.085 1.00 96.88 93 VAL A N 1
ATOM 755 C CA . VAL A 1 93 ? 1.642 -8.515 -8.045 1.00 96.88 93 VAL A CA 1
ATOM 756 C C . VAL A 1 93 ? 2.030 -7.820 -6.741 1.00 96.88 93 VAL A C 1
ATOM 758 O O . VAL A 1 93 ? 1.496 -8.157 -5.682 1.00 96.88 93 VAL A O 1
ATOM 761 N N . VAL A 1 94 ? 2.904 -6.813 -6.807 1.00 96.81 94 VAL A N 1
ATOM 762 C CA . VAL A 1 94 ? 3.356 -6.048 -5.634 1.00 96.81 94 VAL A CA 1
ATOM 763 C C . VAL A 1 94 ? 2.199 -5.281 -4.991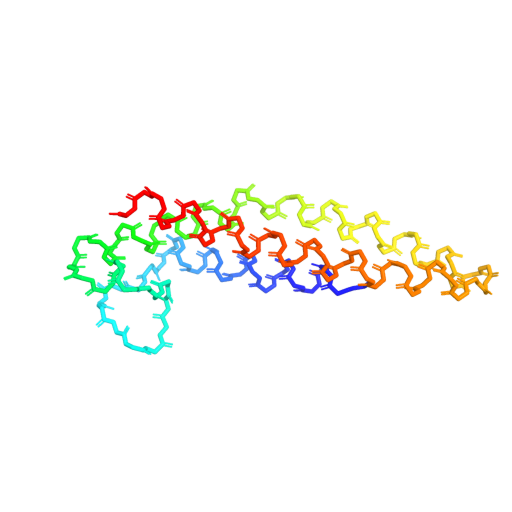 1.00 96.81 94 VAL A C 1
ATOM 765 O O . VAL A 1 94 ? 2.060 -5.298 -3.766 1.00 96.81 94 VAL A O 1
ATOM 768 N N . MET A 1 95 ? 1.331 -4.659 -5.792 1.00 96.62 95 MET A N 1
ATOM 769 C CA . MET A 1 95 ? 0.143 -3.958 -5.296 1.00 96.62 95 MET A CA 1
ATOM 770 C C . MET A 1 95 ? -0.821 -4.917 -4.582 1.00 96.62 95 MET A C 1
ATOM 772 O O . MET A 1 95 ? -1.292 -4.629 -3.479 1.00 96.62 95 MET A O 1
ATOM 776 N N . THR A 1 96 ? -1.072 -6.086 -5.174 1.00 96.81 96 THR A N 1
ATOM 777 C CA . THR A 1 96 ? -1.938 -7.118 -4.585 1.00 96.81 96 THR A CA 1
ATOM 778 C C . THR A 1 96 ? -1.350 -7.649 -3.281 1.00 96.81 96 THR A C 1
ATOM 780 O O . THR A 1 96 ? -2.048 -7.719 -2.269 1.00 96.81 96 THR A O 1
ATOM 783 N N . TRP A 1 97 ? -0.051 -7.959 -3.275 1.00 97.56 97 TRP A N 1
ATOM 784 C CA . TRP A 1 97 ? 0.673 -8.389 -2.080 1.00 97.56 97 TRP A CA 1
ATOM 785 C C . TRP A 1 97 ? 0.579 -7.358 -0.950 1.00 97.56 97 TRP A C 1
ATOM 787 O O . TRP A 1 97 ? 0.338 -7.723 0.204 1.00 97.56 97 TRP A O 1
ATOM 797 N N . TYR A 1 98 ? 0.725 -6.073 -1.272 1.00 97.56 98 TYR A N 1
ATOM 798 C CA . TYR A 1 98 ? 0.636 -4.984 -0.305 1.00 97.56 98 TYR A CA 1
ATOM 799 C C . TYR A 1 98 ? -0.747 -4.896 0.346 1.00 97.56 98 TYR A C 1
ATOM 801 O O . TYR A 1 98 ? -0.858 -4.929 1.575 1.00 97.56 98 TYR A O 1
ATOM 809 N N . LEU A 1 99 ? -1.803 -4.845 -0.473 1.00 96.75 99 LEU A N 1
ATOM 810 C CA . LEU A 1 99 ? -3.186 -4.775 0.004 1.00 96.75 99 LEU A CA 1
ATOM 811 C C . LEU A 1 99 ? -3.550 -6.010 0.834 1.00 96.75 99 LEU A C 1
ATOM 813 O O . LEU A 1 99 ? -4.109 -5.882 1.925 1.00 96.75 99 LEU A O 1
ATOM 817 N N . PHE A 1 100 ? -3.167 -7.196 0.357 1.00 97.75 100 PHE A N 1
ATOM 818 C CA . PHE A 1 100 ? -3.381 -8.447 1.075 1.00 97.75 100 PHE A CA 1
ATOM 819 C C . PHE A 1 100 ? -2.648 -8.469 2.420 1.00 97.75 100 PHE A C 1
ATOM 821 O O . PHE A 1 100 ? -3.226 -8.866 3.429 1.00 97.75 100 PHE A O 1
ATOM 828 N N . THR A 1 101 ? -1.399 -7.999 2.467 1.00 97.56 101 THR A N 1
ATOM 829 C CA . THR A 1 101 ? -0.602 -7.965 3.701 1.00 97.56 101 THR A CA 1
ATOM 830 C C . THR A 1 101 ? -1.242 -7.074 4.760 1.00 97.56 101 THR A C 1
ATOM 832 O O . THR A 1 101 ? -1.302 -7.462 5.928 1.00 97.56 101 THR A O 1
ATOM 835 N N . ILE A 1 102 ? -1.739 -5.896 4.370 1.00 97.38 102 ILE A N 1
ATOM 836 C CA . ILE A 1 102 ? -2.455 -4.999 5.286 1.00 97.38 102 ILE A CA 1
ATOM 837 C C . ILE A 1 102 ? -3.733 -5.672 5.772 1.00 97.38 102 ILE A C 1
ATOM 839 O O . ILE A 1 102 ? -3.936 -5.774 6.980 1.00 97.38 102 ILE A O 1
ATOM 843 N N . TYR A 1 103 ? -4.553 -6.174 4.846 1.00 97.50 103 TYR A N 1
ATOM 844 C CA . TYR A 1 103 ? -5.803 -6.855 5.171 1.00 97.50 103 TYR A CA 1
ATOM 845 C C . TYR A 1 103 ? -5.585 -7.992 6.172 1.00 97.50 103 TYR A C 1
ATOM 847 O O . TYR A 1 103 ? -6.191 -8.008 7.242 1.00 97.50 103 TYR A O 1
ATOM 855 N N . TRP A 1 104 ? -4.666 -8.903 5.854 1.00 97.94 104 TRP A N 1
ATOM 856 C CA . TRP A 1 104 ? -4.372 -10.075 6.666 1.00 97.94 104 TRP A CA 1
ATOM 857 C C . TRP A 1 104 ? -3.869 -9.703 8.060 1.00 97.94 104 TRP A C 1
ATOM 859 O O . TRP A 1 104 ? -4.287 -10.301 9.048 1.00 97.94 104 TRP A O 1
ATOM 869 N N . LYS A 1 105 ? -2.978 -8.709 8.164 1.00 97.75 105 LYS A N 1
ATOM 870 C CA . LYS A 1 105 ? -2.439 -8.295 9.464 1.00 97.75 105 LYS A CA 1
ATOM 871 C C . LYS A 1 105 ? -3.478 -7.627 10.349 1.00 97.75 105 LYS A C 1
ATOM 873 O O . LYS A 1 105 ? -3.516 -7.939 11.534 1.00 97.75 105 LYS A O 1
ATOM 878 N N . VAL A 1 106 ? -4.319 -6.760 9.786 1.00 97.25 106 VAL A N 1
ATOM 879 C CA . VAL A 1 106 ? -5.416 -6.156 10.550 1.00 97.25 106 VAL A CA 1
ATOM 880 C C . VAL A 1 106 ? -6.388 -7.249 11.005 1.00 97.25 106 VAL A C 1
ATOM 882 O O . VAL A 1 106 ? -6.672 -7.344 12.191 1.00 97.25 106 VAL A O 1
ATOM 885 N N . GLU A 1 107 ? -6.814 -8.141 10.105 1.00 96.56 107 GLU A N 1
ATOM 886 C CA . GLU A 1 107 ? -7.739 -9.236 10.439 1.00 96.56 107 GLU A CA 1
ATOM 887 C C . GLU A 1 107 ? -7.186 -10.243 11.449 1.00 96.56 107 GLU A C 1
ATOM 889 O O . GLU A 1 107 ? -7.959 -10.859 12.181 1.00 96.56 107 GLU A O 1
ATOM 894 N N . LYS A 1 108 ? -5.869 -10.453 11.488 1.00 96.62 108 LYS A N 1
ATOM 895 C CA . LYS A 1 108 ? -5.234 -11.348 12.462 1.00 96.62 108 LYS A CA 1
ATOM 896 C C . LYS A 1 108 ? -5.250 -10.766 13.880 1.00 96.62 108 LYS A C 1
ATOM 898 O O . LYS A 1 108 ? -5.233 -11.527 14.841 1.00 96.62 108 LYS A O 1
ATOM 903 N N . GLU A 1 109 ? -5.243 -9.443 14.007 1.00 95.06 109 GLU A N 1
ATOM 904 C CA . GLU A 1 109 ? -5.214 -8.742 15.296 1.00 95.06 109 GLU A CA 1
ATOM 905 C C . GLU A 1 109 ? -6.596 -8.325 15.815 1.00 95.06 109 GLU A C 1
ATOM 907 O O . GLU A 1 109 ? -6.708 -7.888 16.967 1.00 95.06 109 GLU A O 1
ATOM 912 N N . LEU A 1 110 ? -7.630 -8.461 14.982 1.00 91.88 110 LEU A N 1
ATOM 913 C CA . LEU A 1 110 ? -9.044 -8.347 15.346 1.00 91.88 110 LEU A CA 1
ATOM 914 C C . LEU A 1 110 ? -9.619 -9.697 15.785 1.00 91.88 110 LEU A C 1
ATOM 916 O O . LEU A 1 110 ? -10.344 -9.684 16.798 1.00 91.88 110 LEU A O 1
#

pLDDT: mean 94.64, std 2.94, range [80.88, 97.94]

Mean predicted aligned error: 3.11 Å

Sequence (110 aa):
MFLLPFSVVIGILGFAFKTSPPPERNWWYGFRTRKSLASKENWVKAQVLFWQYSLKFLRIIIVVGIVGLVVEIIGLWLDIDAIIISGFVLELVVMTWYLFTIYWKVEKEL

InterPro domains:
  IPR025962 SdpI/YhfL-like [PF13630] (24-102)